Protein AF-A0AAE6ZFZ6-F1 (afdb_monomer)

Radius of gyration: 24.14 Å; Cα contacts (8 Å, |Δi|>4): 36; chains: 1; bounding box: 53×48×58 Å

pLDDT: mean 81.98, std 16.34, range [45.28, 98.0]

Secondary structure (DSSP, 8-state):
-----SHHHHHHHHHHHHT--------HHHHHHHHHPPP-S-HHHHHHHHHTT--SHHHHHHHHHHHHHHHS---HHHHHHT---

Structure (mmCIF, N/CA/C/O backbone):
data_AF-A0AAE6ZFZ6-F1
#
_entry.id   AF-A0AAE6ZFZ6-F1
#
loop_
_atom_site.group_PDB
_atom_site.id
_atom_site.type_symbol
_atom_site.label_atom_id
_atom_site.label_alt_id
_atom_site.label_comp_id
_atom_site.label_asym_id
_atom_site.label_entity_id
_atom_site.label_seq_id
_atom_site.pdbx_PDB_ins_code
_atom_site.Cartn_x
_atom_site.Cartn_y
_atom_site.Cartn_z
_atom_site.occupancy
_atom_site.B_iso_or_equiv
_atom_site.auth_seq_id
_atom_site.auth_comp_id
_atom_site.auth_asym_id
_atom_site.auth_atom_id
_atom_site.pdbx_PDB_model_num
ATOM 1 N N . MET A 1 1 ? 40.873 37.100 -34.327 1.00 45.28 1 MET A N 1
ATOM 2 C CA . MET A 1 1 ? 41.065 35.827 -33.597 1.00 45.28 1 MET A CA 1
ATOM 3 C C . MET A 1 1 ? 39.789 35.530 -32.819 1.00 45.28 1 MET A C 1
ATOM 5 O O . MET A 1 1 ? 39.618 36.035 -31.721 1.00 45.28 1 MET A O 1
ATOM 9 N N . PHE A 1 2 ? 38.842 34.806 -33.421 1.00 50.25 2 PHE A N 1
ATOM 10 C CA . PHE A 1 2 ? 37.595 34.422 -32.750 1.00 50.25 2 PHE A CA 1
ATOM 11 C C . PHE A 1 2 ? 37.814 33.091 -32.027 1.00 50.25 2 PHE A C 1
ATOM 13 O O . PHE A 1 2 ? 37.715 32.028 -32.636 1.00 50.25 2 PHE A O 1
ATOM 20 N N . GLY A 1 3 ? 38.134 33.150 -30.734 1.00 59.75 3 GLY A N 1
ATOM 21 C CA . GLY A 1 3 ? 38.103 31.988 -29.848 1.00 59.75 3 GLY A CA 1
ATOM 22 C C . GLY A 1 3 ? 36.654 31.567 -29.624 1.00 59.75 3 GLY A C 1
ATOM 23 O O . GLY A 1 3 ? 36.007 32.024 -28.686 1.00 59.75 3 GLY A O 1
ATOM 24 N N . ARG A 1 4 ? 36.101 30.760 -30.534 1.00 61.72 4 ARG A N 1
ATOM 25 C CA . ARG A 1 4 ? 34.734 30.241 -30.411 1.00 61.72 4 ARG A CA 1
ATOM 26 C C . ARG A 1 4 ? 34.742 29.194 -29.302 1.00 61.72 4 ARG A C 1
ATOM 28 O O . ARG A 1 4 ? 35.266 28.100 -29.481 1.00 61.72 4 ARG A O 1
ATOM 35 N N . SER A 1 5 ? 34.211 29.578 -28.144 1.00 64.69 5 SER A N 1
ATOM 36 C CA . SER A 1 5 ? 34.040 28.711 -26.981 1.00 64.69 5 SER A CA 1
ATOM 37 C C . SER A 1 5 ? 33.321 27.421 -27.394 1.00 64.69 5 SER A C 1
ATOM 39 O O . SER A 1 5 ? 32.187 27.469 -27.861 1.00 64.69 5 SER A O 1
ATOM 41 N N . LEU A 1 6 ? 34.000 26.279 -27.243 1.00 62.47 6 LEU A N 1
ATOM 42 C CA . LEU A 1 6 ? 33.489 24.916 -27.484 1.00 62.47 6 LEU A CA 1
ATOM 43 C C . LEU A 1 6 ? 32.487 24.451 -26.408 1.00 62.47 6 LEU A C 1
ATOM 45 O O . LEU A 1 6 ? 31.916 23.368 -26.504 1.00 62.47 6 LEU A O 1
ATOM 49 N N . PHE A 1 7 ? 32.242 25.289 -25.401 1.00 63.28 7 PHE A N 1
ATOM 50 C CA . PHE A 1 7 ? 31.395 25.010 -24.247 1.00 63.28 7 PHE A CA 1
ATOM 51 C C . PHE A 1 7 ? 29.928 24.628 -24.560 1.00 63.28 7 PHE A C 1
ATOM 53 O O . PHE A 1 7 ? 29.430 23.701 -23.922 1.00 63.28 7 PHE A O 1
ATOM 60 N N . PRO A 1 8 ? 29.215 25.233 -25.539 1.00 64.69 8 PRO A N 1
ATOM 61 C CA . PRO A 1 8 ? 27.823 24.861 -25.803 1.00 64.69 8 PRO A CA 1
ATOM 62 C C . PRO A 1 8 ? 27.686 23.482 -26.468 1.00 64.69 8 PRO A C 1
ATOM 64 O O . PRO A 1 8 ? 26.632 22.863 -26.355 1.00 64.69 8 PRO A O 1
ATOM 67 N N . LEU A 1 9 ? 28.743 22.960 -27.107 1.00 64.12 9 LEU A N 1
ATOM 68 C CA . LEU A 1 9 ? 28.726 21.625 -27.719 1.00 64.12 9 LEU A CA 1
ATOM 69 C C . LEU A 1 9 ? 28.789 20.501 -26.670 1.00 64.12 9 LEU A C 1
ATOM 71 O O . LEU A 1 9 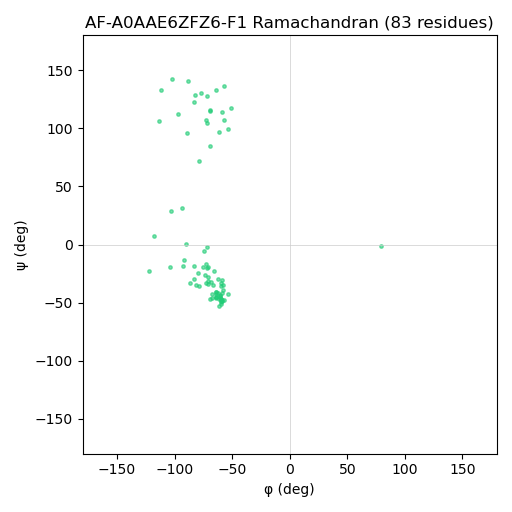? 28.290 19.405 -26.906 1.00 64.12 9 LEU A O 1
ATOM 75 N N . LEU A 1 10 ? 29.371 20.788 -25.502 1.00 66.00 10 LEU A N 1
ATOM 76 C CA . LEU A 1 10 ? 29.546 19.837 -24.401 1.00 66.00 10 LEU A CA 1
ATOM 77 C C . LEU A 1 10 ? 28.284 19.709 -23.525 1.00 66.00 10 LEU A C 1
ATOM 79 O O . LEU A 1 10 ? 28.123 18.718 -22.820 1.00 66.00 10 LEU A O 1
ATOM 83 N N . LEU A 1 11 ? 27.364 20.679 -23.594 1.00 65.94 11 LEU A N 1
ATOM 84 C CA . LEU A 1 11 ? 26.134 20.714 -22.787 1.00 65.94 11 LEU A CA 1
ATOM 85 C C . LEU A 1 11 ? 24.912 20.075 -23.472 1.00 65.94 11 LEU A C 1
ATOM 87 O O . LEU A 1 11 ? 23.961 19.701 -22.785 1.00 65.94 11 LEU A O 1
ATOM 91 N N . LEU A 1 12 ? 24.935 19.901 -24.799 1.00 67.31 12 LEU A N 1
ATOM 92 C CA . LEU A 1 12 ? 23.838 19.272 -25.553 1.00 67.31 12 LEU A CA 1
ATOM 93 C C . LEU A 1 12 ? 23.493 17.827 -25.112 1.00 67.31 12 LEU A C 1
ATOM 95 O O . LEU A 1 12 ? 22.303 17.521 -25.003 1.00 67.31 12 LEU A O 1
ATOM 99 N N . PRO A 1 13 ? 24.464 16.933 -24.822 1.00 69.81 13 PRO A N 1
ATOM 100 C CA . PRO A 1 13 ? 24.153 15.571 -24.386 1.00 69.81 13 PRO A CA 1
ATOM 101 C C . PRO A 1 13 ? 23.517 15.526 -22.988 1.00 69.81 13 PRO A C 1
ATOM 103 O O . PRO A 1 13 ? 22.656 14.687 -22.730 1.00 69.81 13 PRO A O 1
ATOM 106 N N . CYS A 1 14 ? 23.886 16.451 -22.093 1.00 65.31 14 CYS A N 1
ATOM 107 C CA . CYS A 1 14 ? 23.374 16.493 -20.719 1.00 65.31 14 CYS A CA 1
ATOM 108 C C . CYS A 1 14 ? 21.876 16.822 -20.650 1.00 65.31 14 CYS A C 1
ATOM 110 O O . CYS A 1 14 ? 21.164 16.281 -19.805 1.00 65.31 14 CYS A O 1
ATOM 112 N N . LEU A 1 15 ? 21.379 17.669 -21.556 1.00 67.38 15 LEU A N 1
ATOM 113 C CA . LEU A 1 15 ? 19.961 18.042 -21.594 1.00 67.38 15 LEU A CA 1
ATOM 114 C C . LEU A 1 15 ? 19.060 16.892 -22.070 1.00 67.38 15 LEU A C 1
ATOM 116 O O . LEU A 1 15 ? 17.937 16.767 -21.590 1.00 67.38 15 LEU A O 1
ATOM 120 N N . SER A 1 16 ? 19.559 16.016 -22.951 1.00 63.62 16 SER A N 1
ATOM 121 C CA . SER A 1 16 ? 18.783 14.870 -23.459 1.00 63.62 16 SER A CA 1
ATOM 122 C C . SER A 1 16 ? 18.572 13.787 -22.395 1.00 63.62 16 SER A C 1
ATOM 124 O O . SER A 1 16 ? 17.513 13.168 -22.341 1.00 63.62 16 SER A O 1
ATOM 126 N N . ILE A 1 17 ? 19.552 13.583 -21.506 1.00 66.88 17 ILE A N 1
ATOM 127 C CA . ILE A 1 17 ? 19.454 12.595 -20.417 1.00 66.88 17 ILE A CA 1
ATOM 128 C C . ILE A 1 17 ? 18.480 13.077 -19.329 1.00 66.88 17 ILE A C 1
ATOM 130 O O . ILE A 1 17 ? 17.761 12.269 -18.749 1.00 66.88 17 ILE A O 1
ATOM 134 N N . ALA A 1 18 ? 18.388 14.390 -19.092 1.00 64.38 18 ALA A N 1
ATOM 135 C CA . ALA A 1 18 ? 17.455 14.963 -18.118 1.00 64.38 18 ALA A CA 1
ATOM 136 C C . ALA A 1 18 ? 15.974 14.782 -18.508 1.00 64.38 18 ALA A C 1
ATOM 138 O O . ALA A 1 18 ? 15.104 14.803 -17.640 1.00 64.38 18 ALA A O 1
ATOM 139 N N . GLN A 1 19 ? 15.682 14.590 -19.799 1.00 67.38 19 GLN A N 1
ATOM 140 C CA . GLN A 1 19 ? 14.327 14.347 -20.300 1.00 67.38 19 GLN A CA 1
ATOM 141 C C . GLN A 1 19 ? 13.954 12.862 -20.358 1.00 67.38 19 GLN A C 1
ATOM 143 O O . GLN A 1 19 ? 12.831 12.546 -20.758 1.00 67.38 19 GLN A O 1
ATOM 148 N N . ALA A 1 20 ? 14.852 11.952 -19.955 1.00 68.50 20 ALA A N 1
ATOM 149 C CA . ALA A 1 20 ? 14.548 10.530 -19.865 1.00 68.50 20 ALA A CA 1
ATOM 150 C C . ALA A 1 20 ? 13.416 10.324 -18.850 1.00 68.50 20 ALA A C 1
ATOM 152 O O . ALA A 1 20 ? 13.613 10.322 -17.635 1.00 68.50 20 ALA A O 1
ATOM 153 N N . THR A 1 21 ? 12.195 10.214 -19.366 1.00 68.38 21 THR A N 1
ATOM 154 C CA . THR A 1 21 ? 10.996 10.044 -18.559 1.00 68.38 21 THR A CA 1
ATOM 155 C C . THR A 1 21 ? 11.077 8.65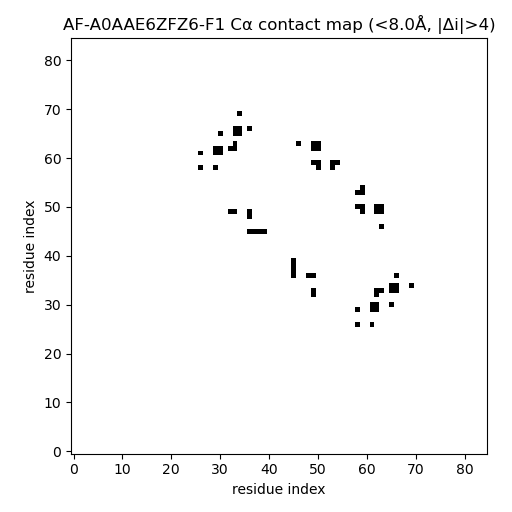5 -17.945 1.00 68.38 21 THR A C 1
ATOM 157 O O . THR A 1 21 ? 11.084 7.657 -18.667 1.00 68.38 21 THR A O 1
ATOM 160 N N . LEU A 1 22 ? 11.194 8.576 -16.618 1.00 72.06 22 LEU A N 1
ATOM 161 C CA . LEU A 1 22 ? 11.103 7.290 -15.937 1.00 72.06 22 LEU A CA 1
ATOM 162 C C . LEU A 1 22 ? 9.748 6.662 -16.290 1.00 72.06 22 LEU A C 1
ATOM 164 O O . LEU A 1 22 ? 8.741 7.378 -16.287 1.00 72.06 22 LEU A O 1
ATOM 168 N N . PRO A 1 23 ? 9.695 5.356 -16.602 1.00 75.69 23 PRO A N 1
ATOM 169 C CA . PRO A 1 23 ? 8.429 4.699 -16.875 1.00 75.69 23 PRO A CA 1
ATOM 170 C C . PRO A 1 23 ? 7.525 4.851 -15.648 1.00 75.69 23 PRO A C 1
ATOM 172 O O . PRO A 1 23 ? 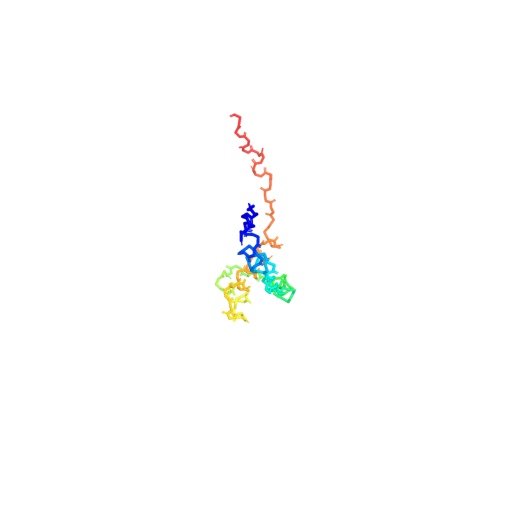7.826 4.340 -14.566 1.00 75.69 23 PRO A O 1
ATOM 175 N N . VAL A 1 24 ? 6.428 5.596 -15.809 1.00 82.81 24 VAL A N 1
ATOM 176 C CA . VAL A 1 24 ? 5.420 5.756 -14.762 1.00 82.81 24 VAL A CA 1
ATOM 177 C C . VAL A 1 24 ? 4.721 4.416 -14.613 1.00 82.81 24 VAL A C 1
ATOM 179 O O . VAL A 1 24 ? 4.077 3.927 -15.540 1.00 82.81 24 VAL A O 1
ATOM 182 N N . LYS A 1 25 ? 4.879 3.800 -13.445 1.00 89.94 25 LYS A N 1
ATOM 183 C CA . LYS A 1 25 ? 4.194 2.555 -13.132 1.00 89.94 25 LYS A CA 1
ATOM 184 C C . LYS A 1 25 ? 2.712 2.828 -12.900 1.00 89.94 25 LYS A C 1
ATOM 186 O O . LYS A 1 25 ? 2.361 3.671 -12.076 1.00 89.94 25 LYS A O 1
ATOM 191 N N . ASP A 1 26 ? 1.864 2.090 -13.606 1.00 93.62 26 ASP A N 1
ATOM 192 C CA . ASP A 1 26 ? 0.425 2.109 -13.379 1.00 93.62 26 ASP A CA 1
ATOM 193 C C . ASP A 1 26 ? 0.069 1.280 -12.132 1.00 93.62 26 ASP A C 1
ATOM 195 O O . ASP A 1 26 ? 0.513 0.140 -11.969 1.00 93.62 26 ASP A O 1
ATOM 199 N N . PHE A 1 27 ? -0.728 1.872 -11.242 1.00 95.88 27 PHE A N 1
ATOM 200 C CA . PHE A 1 27 ? -1.204 1.261 -10.003 1.00 95.88 27 PHE A CA 1
ATOM 201 C C . PHE A 1 27 ? -2.728 1.117 -9.950 1.00 95.88 27 PHE A C 1
ATOM 203 O O . PHE A 1 27 ? -3.251 0.727 -8.908 1.00 95.88 27 PHE A O 1
ATOM 210 N N . THR A 1 28 ? -3.468 1.390 -11.030 1.00 96.31 28 THR A N 1
ATOM 211 C CA . THR A 1 28 ? -4.941 1.357 -11.019 1.00 96.31 28 THR A CA 1
ATOM 212 C C . THR A 1 28 ? -5.497 0.026 -10.505 1.00 96.31 28 THR A C 1
ATOM 214 O O . THR A 1 28 ? -6.411 0.014 -9.674 1.00 96.31 28 THR A O 1
ATOM 217 N N . THR A 1 29 ? -4.922 -1.103 -10.927 1.00 95.69 29 THR A N 1
ATOM 218 C CA . THR A 1 29 ? -5.321 -2.429 -10.432 1.00 95.69 29 THR A CA 1
ATOM 219 C C . THR A 1 29 ? -4.968 -2.612 -8.958 1.00 95.69 29 THR A C 1
ATOM 221 O O . THR A 1 29 ? -5.813 -3.057 -8.181 1.00 95.69 29 THR A O 1
ATOM 224 N N . THR A 1 30 ? -3.752 -2.232 -8.559 1.00 96.75 30 THR A N 1
ATOM 225 C CA . THR A 1 30 ? -3.272 -2.341 -7.175 1.00 96.75 30 THR A CA 1
ATOM 226 C C . THR A 1 30 ? -4.161 -1.568 -6.212 1.00 96.75 30 THR A C 1
ATOM 228 O O . THR A 1 30 ? -4.603 -2.109 -5.198 1.00 96.75 30 THR A O 1
ATOM 231 N N . ASP A 1 31 ? -4.480 -0.327 -6.566 1.00 97.31 31 ASP A N 1
ATOM 232 C CA . ASP A 1 31 ? -5.335 0.559 -5.790 1.00 97.31 31 ASP A CA 1
ATOM 233 C C . ASP A 1 31 ? -6.763 0.012 -5.679 1.00 97.31 31 ASP A C 1
ATOM 235 O O . ASP A 1 31 ? -7.377 0.088 -4.616 1.00 97.31 31 ASP A O 1
ATOM 239 N N . SER A 1 32 ? -7.297 -0.546 -6.770 1.00 96.25 32 SER A N 1
ATOM 240 C CA . SER A 1 32 ? -8.648 -1.116 -6.791 1.00 96.25 32 SER A CA 1
ATOM 241 C C . SER A 1 32 ? -8.756 -2.318 -5.856 1.00 96.25 32 SER A C 1
ATOM 243 O O . SER A 1 32 ? -9.674 -2.376 -5.048 1.00 96.25 32 SER A O 1
ATOM 245 N N . VAL A 1 33 ? -7.782 -3.231 -5.905 1.00 96.25 33 VAL A N 1
ATOM 246 C CA . VAL A 1 33 ? -7.724 -4.405 -5.020 1.00 96.25 33 VAL A CA 1
ATOM 247 C C . VAL A 1 33 ? -7.546 -3.986 -3.564 1.00 96.25 33 VAL A C 1
ATOM 249 O O . VAL A 1 33 ? -8.235 -4.498 -2.688 1.00 96.25 33 VAL A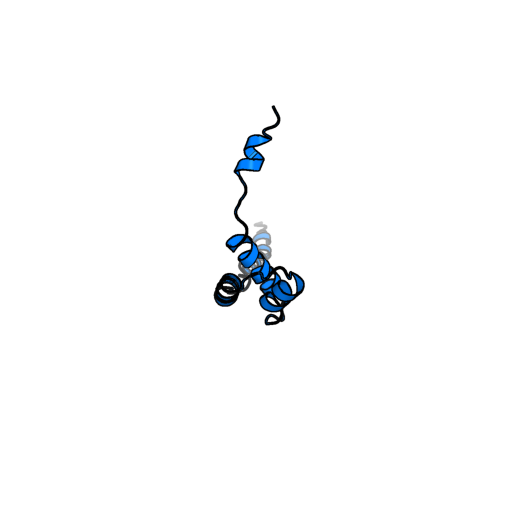 O 1
ATOM 252 N N . ALA A 1 34 ? -6.647 -3.042 -3.283 1.00 97.12 34 ALA A N 1
ATOM 253 C CA . ALA A 1 34 ? -6.388 -2.603 -1.915 1.00 97.12 34 ALA A CA 1
ATOM 254 C C . ALA A 1 34 ? -7.648 -2.053 -1.224 1.00 97.12 34 ALA A C 1
ATOM 256 O O . ALA A 1 34 ? -7.803 -2.217 -0.021 1.00 97.12 34 ALA A O 1
ATOM 257 N N . ARG A 1 35 ? -8.583 -1.451 -1.965 1.00 96.75 35 ARG A N 1
ATOM 258 C CA . ARG A 1 35 ? -9.842 -0.934 -1.400 1.00 96.75 35 ARG A CA 1
ATOM 259 C C . ARG A 1 35 ? -10.869 -2.020 -1.072 1.00 96.75 35 ARG A C 1
ATOM 261 O O . ARG A 1 35 ? -11.777 -1.754 -0.295 1.00 96.75 35 ARG A O 1
ATOM 268 N N . THR A 1 36 ? -10.752 -3.223 -1.637 1.00 96.31 36 THR A N 1
ATOM 269 C CA . TH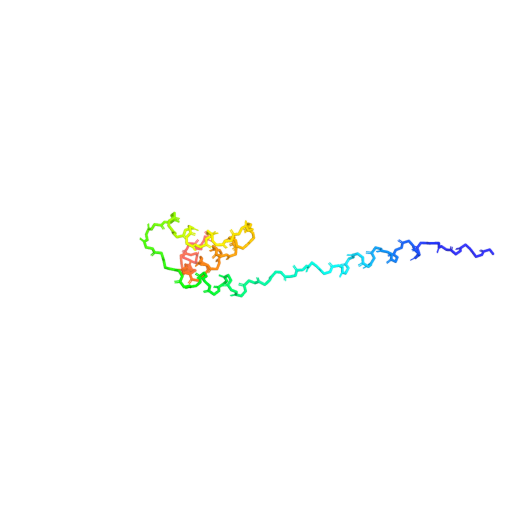R A 1 36 ? -11.728 -4.305 -1.409 1.00 96.31 36 THR A CA 1
ATOM 270 C C . THR A 1 36 ? -11.368 -5.219 -0.243 1.00 96.31 36 THR A C 1
ATOM 272 O O . THR A 1 36 ? -12.192 -6.027 0.173 1.00 96.31 36 THR A O 1
ATOM 275 N N . VAL A 1 37 ? -10.136 -5.149 0.265 1.00 95.94 37 VAL A N 1
ATOM 276 C CA . VAL A 1 37 ? -9.666 -6.026 1.345 1.00 95.94 37 VAL A CA 1
ATOM 277 C C . VAL A 1 37 ? -10.128 -5.482 2.699 1.00 95.94 37 VAL A C 1
ATOM 279 O O . VAL A 1 37 ? -9.887 -4.321 3.021 1.00 95.94 37 VAL A O 1
ATOM 282 N N . SER A 1 38 ? -10.759 -6.319 3.523 1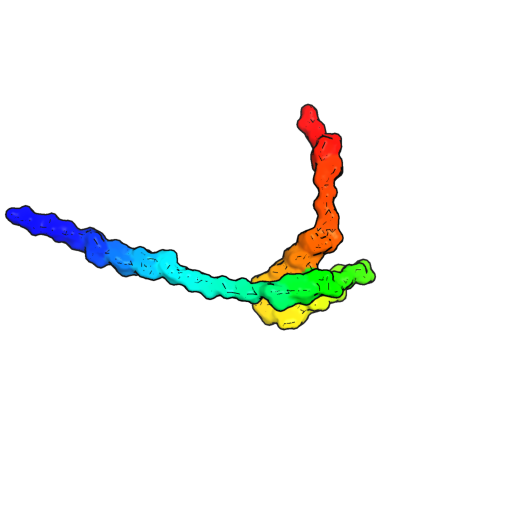.00 93.44 38 SER A N 1
ATOM 283 C CA . SER A 1 38 ? -11.207 -5.955 4.875 1.00 93.44 38 SER A CA 1
ATOM 284 C C . SER A 1 38 ? -10.269 -6.505 5.952 1.00 93.44 38 SER A C 1
ATOM 286 O O . SER A 1 38 ? -9.784 -7.632 5.857 1.00 93.44 38 SER A O 1
ATOM 288 N N . CYS A 1 39 ? -10.037 -5.730 7.016 1.00 92.19 39 CYS A N 1
ATOM 289 C CA . CYS A 1 39 ? -9.277 -6.206 8.171 1.00 92.19 39 CYS A CA 1
ATOM 290 C C . CYS A 1 39 ? -10.182 -6.998 9.122 1.00 92.19 39 CYS A C 1
ATOM 292 O O . CYS A 1 39 ? -11.161 -6.469 9.640 1.00 92.19 39 CYS A O 1
ATOM 294 N N . HIS A 1 40 ? -9.807 -8.247 9.395 1.00 92.19 40 HIS A N 1
ATOM 295 C CA . HIS A 1 40 ? -10.520 -9.151 10.305 1.00 92.19 40 HIS A CA 1
ATOM 296 C C . HIS A 1 40 ? -9.813 -9.285 11.667 1.00 92.19 40 HIS A C 1
ATOM 298 O O . HIS A 1 40 ? -9.862 -10.336 12.297 1.00 92.19 40 HIS A O 1
ATOM 304 N N . GLY A 1 41 ? -9.087 -8.246 12.099 1.00 92.19 41 GLY A N 1
ATOM 305 C CA . GLY A 1 41 ? -8.318 -8.249 13.351 1.00 92.19 41 GLY A CA 1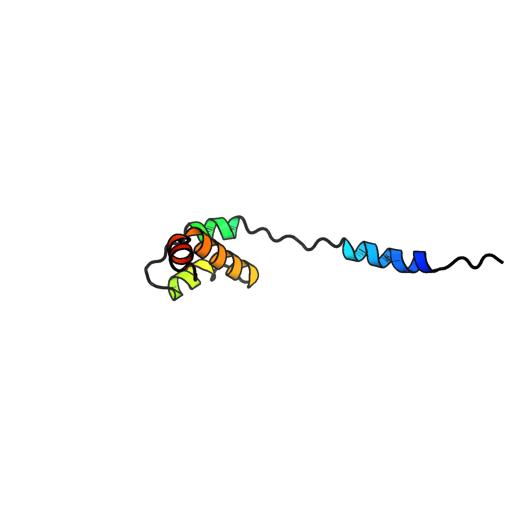
ATOM 306 C C . GLY A 1 41 ? -6.963 -8.968 13.287 1.00 92.19 41 GLY A C 1
ATOM 307 O O . GLY A 1 41 ? -6.227 -8.955 14.269 1.00 92.19 41 GLY A O 1
ATOM 308 N N . ASP A 1 42 ? -6.597 -9.544 12.138 1.00 95.50 42 ASP A N 1
ATOM 309 C CA . ASP A 1 42 ? -5.295 -10.178 11.905 1.00 95.50 42 ASP A CA 1
ATOM 310 C C . ASP A 1 42 ? -4.484 -9.401 10.858 1.00 95.50 42 ASP A C 1
ATOM 312 O O . ASP A 1 42 ? -4.746 -9.456 9.653 1.00 95.50 42 ASP A O 1
ATOM 316 N N . LEU A 1 43 ? -3.459 -8.688 11.333 1.00 94.31 43 LEU A N 1
ATOM 317 C CA . LEU A 1 43 ? -2.576 -7.890 10.484 1.00 94.31 43 LEU A CA 1
ATOM 318 C C . LEU A 1 43 ? -1.644 -8.733 9.607 1.00 94.31 43 LEU A C 1
ATOM 320 O O . LEU A 1 43 ? -1.265 -8.268 8.531 1.00 94.31 43 LEU A O 1
ATOM 324 N N . ARG A 1 44 ? -1.267 -9.955 10.014 1.00 96.19 44 ARG A N 1
ATOM 325 C CA . ARG A 1 44 ? -0.439 -10.826 9.161 1.00 96.19 44 ARG A CA 1
ATOM 326 C C . ARG A 1 44 ? -1.249 -11.282 7.967 1.00 96.19 44 ARG A C 1
ATOM 328 O O . ARG A 1 44 ? -0.775 -11.166 6.839 1.00 96.19 44 ARG A O 1
ATOM 335 N N . ARG A 1 45 ? -2.480 -11.731 8.217 1.00 96.69 45 ARG A N 1
ATOM 336 C CA . ARG A 1 45 ? -3.413 -12.115 7.160 1.00 96.69 45 ARG A CA 1
ATOM 337 C C . ARG A 1 45 ? -3.705 -10.944 6.225 1.00 96.69 45 ARG A C 1
ATOM 339 O O . ARG A 1 45 ? -3.588 -11.103 5.016 1.00 96.69 45 ARG A O 1
ATOM 346 N N . LEU A 1 46 ? -3.989 -9.762 6.773 1.00 96.75 46 LEU A N 1
ATOM 347 C CA . LEU A 1 46 ? -4.197 -8.548 5.980 1.00 96.75 46 LEU A CA 1
ATOM 348 C C . LEU A 1 46 ? -2.984 -8.224 5.095 1.00 96.75 46 LEU A C 1
ATOM 350 O O . LEU A 1 46 ? -3.126 -7.971 3.901 1.00 96.75 46 LEU A O 1
ATOM 354 N N . THR A 1 47 ? -1.782 -8.253 5.672 1.00 96.94 47 THR A N 1
ATOM 355 C CA . THR A 1 47 ? -0.541 -7.976 4.935 1.00 96.94 47 THR A CA 1
ATOM 356 C C . THR A 1 47 ? -0.334 -8.999 3.823 1.00 96.94 47 THR A C 1
ATOM 358 O O . THR A 1 47 ? 0.037 -8.628 2.712 1.00 96.94 47 THR A O 1
ATOM 361 N N . HIS A 1 48 ? -0.607 -10.276 4.095 1.00 97.31 48 HIS A N 1
ATOM 362 C CA . HIS A 1 48 ? -0.533 -11.338 3.100 1.00 97.31 48 HIS A CA 1
ATOM 363 C C . HIS A 1 48 ? -1.516 -11.089 1.946 1.00 97.31 48 HIS A C 1
ATOM 365 O O . HIS A 1 48 ? -1.096 -11.013 0.796 1.00 97.31 48 HIS A O 1
ATOM 371 N N . GLU A 1 49 ? -2.801 -10.871 2.239 1.00 96.94 49 GLU A N 1
ATOM 372 C CA . GLU A 1 49 ? -3.839 -10.599 1.231 1.00 96.94 49 GLU A CA 1
ATOM 373 C C . GLU A 1 49 ? -3.514 -9.364 0.365 1.00 96.94 49 GLU A C 1
ATOM 375 O O . GLU A 1 49 ? -3.778 -9.358 -0.839 1.00 96.94 49 GLU A O 1
ATOM 380 N N . LEU A 1 50 ? -2.883 -8.339 0.948 1.00 97.19 50 LEU A N 1
ATOM 381 C CA . LEU A 1 50 ? -2.490 -7.119 0.238 1.00 97.19 50 LEU A CA 1
ATOM 382 C C . LEU A 1 50 ? -1.208 -7.255 -0.591 1.00 97.19 50 LEU A C 1
ATOM 384 O O . LEU A 1 50 ? -1.025 -6.472 -1.521 1.00 97.19 50 LEU A O 1
ATOM 388 N N . THR A 1 51 ? -0.298 -8.179 -0.267 1.00 97.50 51 THR A N 1
ATOM 389 C CA . THR A 1 51 ? 1.071 -8.152 -0.823 1.00 97.50 51 THR A CA 1
ATOM 390 C C . THR A 1 51 ? 1.500 -9.404 -1.574 1.00 97.50 51 THR A C 1
ATOM 392 O O . THR A 1 51 ? 2.383 -9.295 -2.425 1.00 97.50 51 THR A O 1
ATOM 395 N N . ASP A 1 52 ? 0.880 -10.557 -1.318 1.00 97.25 52 ASP A N 1
ATOM 396 C CA . ASP A 1 52 ? 1.303 -11.854 -1.864 1.00 97.25 52 ASP A CA 1
ATOM 397 C C . ASP A 1 52 ? 1.290 -11.882 -3.401 1.00 97.25 52 ASP A C 1
ATOM 399 O O . ASP A 1 52 ? 2.197 -12.398 -4.050 1.00 97.25 52 ASP A O 1
ATOM 403 N N . ARG A 1 53 ? 0.316 -11.197 -4.010 1.00 95.00 53 ARG A N 1
ATOM 404 C CA . ARG A 1 53 ? 0.156 -11.156 -5.471 1.00 95.00 53 ARG A CA 1
ATOM 405 C C . ARG A 1 53 ? 1.162 -10.278 -6.218 1.00 95.00 53 ARG A C 1
ATOM 407 O O . ARG A 1 53 ? 1.133 -10.240 -7.447 1.00 95.00 53 ARG A O 1
ATOM 414 N N . TYR A 1 54 ? 2.009 -9.538 -5.508 1.00 96.06 54 TYR A N 1
ATOM 415 C CA . TYR A 1 54 ? 2.991 -8.645 -6.111 1.00 96.06 54 TYR A CA 1
ATOM 416 C C . TYR A 1 54 ? 4.395 -9.175 -5.861 1.00 96.06 54 TYR A C 1
ATOM 418 O O . TYR A 1 54 ? 4.755 -9.504 -4.737 1.00 96.06 54 TYR A O 1
ATOM 426 N N . GLN A 1 55 ? 5.223 -9.211 -6.900 1.00 94.75 55 GLN A N 1
ATOM 427 C CA . GLN A 1 55 ? 6.628 -9.599 -6.751 1.00 94.75 55 GLN A CA 1
ATOM 428 C C . GLN A 1 55 ? 7.503 -8.405 -6.371 1.00 94.75 55 GLN A C 1
ATOM 430 O O . GLN A 1 55 ? 8.461 -8.537 -5.612 1.00 94.75 55 GLN A O 1
ATOM 435 N N . ASP A 1 56 ? 7.153 -7.215 -6.857 1.00 95.19 56 ASP A N 1
ATOM 436 C CA . ASP A 1 56 ? 7.968 -6.030 -6.657 1.00 95.19 56 ASP A CA 1
ATOM 437 C C . ASP A 1 56 ? 7.616 -5.280 -5.355 1.00 95.19 56 ASP A C 1
ATOM 439 O O . ASP A 1 56 ? 6.434 -5.130 -5.019 1.00 95.19 56 ASP A O 1
ATOM 443 N N . PRO A 1 57 ? 8.620 -4.748 -4.632 1.00 96.12 57 PRO A N 1
ATOM 444 C CA . PRO A 1 57 ? 8.393 -4.014 -3.388 1.00 96.12 57 PRO A CA 1
ATOM 445 C C . PRO A 1 57 ? 7.509 -2.772 -3.547 1.00 96.12 57 PRO A C 1
ATOM 447 O O . PRO A 1 57 ? 6.756 -2.434 -2.639 1.00 96.12 57 PRO A O 1
ATOM 450 N N . LEU A 1 58 ? 7.574 -2.093 -4.695 1.00 96.00 58 LEU A N 1
ATOM 451 C CA . LEU A 1 58 ? 6.862 -0.835 -4.908 1.00 96.00 58 LEU A CA 1
ATOM 452 C C . LEU A 1 58 ? 5.339 -1.045 -4.938 1.00 96.00 58 LEU A C 1
ATOM 454 O O . LEU A 1 58 ? 4.603 -0.299 -4.295 1.00 96.00 58 LEU A O 1
ATOM 458 N N . SER A 1 59 ? 4.866 -2.093 -5.615 1.00 96.62 59 SER A N 1
ATOM 459 C CA . SER A 1 59 ? 3.453 -2.491 -5.627 1.00 96.62 59 SER A CA 1
ATOM 460 C C . SER A 1 59 ? 2.968 -2.926 -4.249 1.00 96.62 59 SER A C 1
ATOM 462 O O . SER A 1 59 ? 1.869 -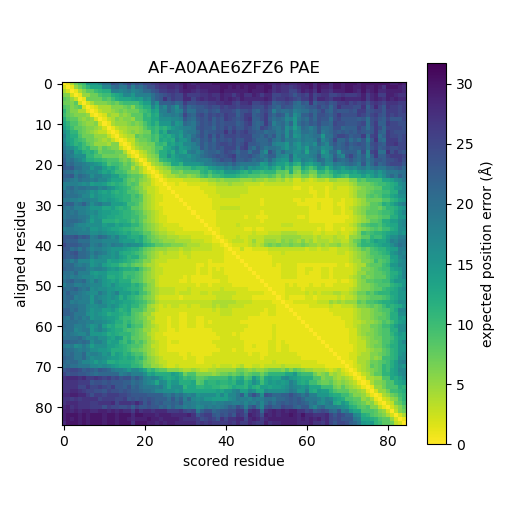2.543 -3.852 1.00 96.62 59 SER A O 1
ATOM 464 N N . LYS A 1 60 ? 3.789 -3.675 -3.493 1.00 97.94 60 LYS A N 1
ATOM 465 C CA . LYS A 1 60 ? 3.463 -4.068 -2.110 1.00 97.94 60 LYS A CA 1
ATOM 466 C C . LYS A 1 60 ? 3.255 -2.838 -1.230 1.00 97.94 60 LYS A C 1
ATOM 468 O O . LYS A 1 60 ? 2.228 -2.717 -0.565 1.00 97.94 60 LYS A O 1
ATOM 473 N N . THR A 1 61 ? 4.191 -1.892 -1.286 1.00 97.62 61 THR A N 1
ATOM 474 C CA . THR A 1 61 ? 4.107 -0.626 -0.548 1.00 97.62 61 THR A CA 1
ATOM 475 C C . THR A 1 61 ? 2.879 0.180 -0.960 1.00 97.62 61 THR A C 1
ATOM 477 O O . THR A 1 61 ? 2.163 0.685 -0.096 1.00 97.62 61 THR A O 1
ATOM 480 N N . ARG A 1 62 ? 2.586 0.268 -2.265 1.00 97.31 62 ARG A N 1
ATOM 481 C CA . ARG A 1 62 ? 1.404 0.975 -2.771 1.00 97.31 62 ARG A CA 1
ATOM 482 C C . ARG A 1 62 ? 0.104 0.366 -2.246 1.00 97.31 62 ARG A C 1
ATOM 484 O O . ARG A 1 62 ? -0.756 1.116 -1.793 1.00 97.31 62 ARG A O 1
ATOM 491 N N . ALA A 1 63 ? -0.026 -0.961 -2.268 1.00 98.00 63 ALA A N 1
ATOM 492 C CA . ALA A 1 63 ? -1.214 -1.655 -1.776 1.00 98.00 63 ALA A CA 1
ATOM 493 C C . ALA A 1 63 ? -1.470 -1.367 -0.288 1.00 98.00 63 ALA A C 1
ATOM 495 O O . ALA A 1 63 ? -2.584 -0.997 0.084 1.00 98.00 63 ALA A O 1
ATOM 496 N N . LEU A 1 64 ? -0.429 -1.459 0.548 1.00 97.81 64 LEU A N 1
ATOM 497 C CA . LEU A 1 64 ? -0.520 -1.140 1.977 1.00 97.81 64 LEU A CA 1
ATOM 498 C C . LEU A 1 64 ? -0.908 0.324 2.208 1.00 97.81 64 LEU A C 1
ATOM 500 O O . LEU A 1 64 ? -1.812 0.604 2.993 1.00 97.81 64 LEU A O 1
ATOM 504 N N . PHE A 1 65 ? -0.262 1.256 1.502 1.00 97.12 65 PHE A N 1
ATOM 505 C CA . PHE A 1 65 ? -0.548 2.685 1.619 1.00 97.12 65 PHE A CA 1
ATOM 506 C C . PHE A 1 65 ? -2.005 3.010 1.280 1.00 97.12 65 PHE A C 1
ATOM 508 O O . PHE A 1 65 ? -2.674 3.703 2.043 1.00 97.12 65 PHE A O 1
ATOM 515 N N . VAL A 1 66 ? -2.509 2.493 0.156 1.00 97.56 66 VAL A N 1
ATOM 516 C CA . VAL A 1 66 ? -3.896 2.730 -0.266 1.00 97.56 66 VAL A CA 1
ATOM 517 C C . VAL A 1 66 ? -4.876 2.135 0.733 1.00 97.56 66 VAL A C 1
ATOM 519 O O . VAL A 1 66 ? -5.849 2.801 1.079 1.00 97.56 66 VAL A O 1
ATOM 52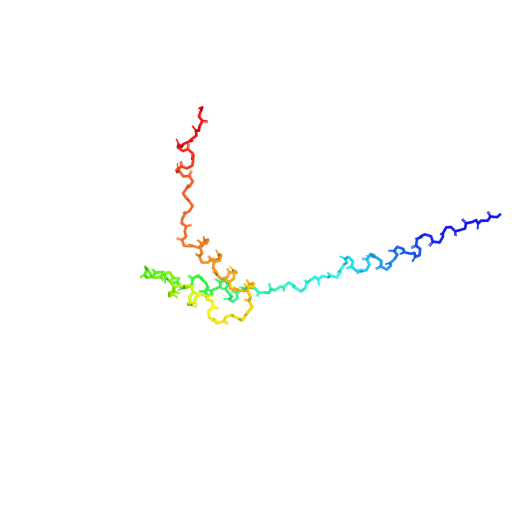2 N N . TRP A 1 67 ? -4.615 0.921 1.223 1.00 97.19 67 TRP A N 1
ATOM 523 C CA . TRP A 1 67 ? -5.467 0.298 2.230 1.00 97.19 67 TRP A CA 1
ATOM 524 C C . TRP A 1 67 ? -5.539 1.153 3.501 1.00 97.19 67 TRP A C 1
ATOM 526 O O . TRP A 1 67 ? -6.634 1.462 3.967 1.00 97.19 67 TRP A O 1
ATOM 536 N N . VAL A 1 68 ? -4.389 1.601 4.017 1.00 95.12 68 VAL A N 1
ATOM 537 C CA . VAL A 1 68 ? -4.304 2.469 5.203 1.00 95.12 68 VAL A CA 1
ATOM 538 C C . VAL A 1 68 ? -5.055 3.779 4.978 1.00 95.12 68 VAL A C 1
ATOM 540 O O . VAL A 1 68 ? -5.914 4.135 5.780 1.00 95.12 68 VAL A O 1
ATOM 543 N N . ALA A 1 69 ? -4.777 4.469 3.872 1.00 94.50 69 ALA A N 1
ATOM 544 C CA . ALA A 1 69 ? -5.411 5.743 3.549 1.00 94.50 69 ALA A CA 1
ATOM 545 C C . ALA A 1 69 ? -6.932 5.618 3.357 1.00 94.50 69 ALA A C 1
ATOM 547 O O . ALA A 1 69 ? -7.663 6.571 3.609 1.00 94.50 69 ALA A O 1
ATOM 548 N N . HIS A 1 70 ? -7.409 4.457 2.903 1.00 94.25 70 HIS A N 1
ATOM 549 C CA . HIS A 1 70 ? -8.831 4.203 2.703 1.00 94.25 70 HIS A CA 1
ATOM 550 C C . HIS A 1 70 ? -9.566 3.814 3.995 1.00 94.25 70 HIS A C 1
ATOM 552 O O . HIS A 1 70 ? -10.727 4.176 4.157 1.00 94.25 70 HIS A O 1
ATOM 558 N N . ASN A 1 71 ? -8.910 3.083 4.902 1.00 92.00 71 ASN A N 1
ATOM 559 C CA . ASN A 1 71 ? -9.568 2.463 6.057 1.00 92.00 71 ASN A CA 1
ATOM 560 C C . ASN A 1 71 ? -9.318 3.183 7.389 1.00 92.00 71 ASN A C 1
ATOM 562 O O . ASN A 1 71 ? -10.075 2.976 8.337 1.00 92.00 71 ASN A O 1
ATOM 566 N N . ILE A 1 72 ? -8.276 4.011 7.499 1.00 86.44 72 ILE A N 1
ATOM 567 C CA . ILE A 1 72 ? -7.980 4.741 8.735 1.00 86.44 72 ILE A CA 1
ATOM 568 C C . ILE A 1 72 ? -8.547 6.155 8.637 1.00 86.44 72 ILE A C 1
ATOM 570 O O . ILE A 1 72 ? -8.078 6.984 7.858 1.00 86.44 72 ILE A O 1
ATOM 574 N N . ALA A 1 73 ? -9.559 6.438 9.459 1.00 78.50 73 ALA A N 1
ATOM 575 C CA . ALA A 1 73 ? -10.104 7.780 9.589 1.00 78.50 73 ALA A CA 1
ATOM 576 C C . ALA A 1 73 ? -9.042 8.733 10.156 1.00 78.50 73 ALA A C 1
ATOM 578 O O . ALA A 1 73 ? -8.379 8.436 11.149 1.00 78.50 73 ALA A O 1
ATOM 579 N N . TYR A 1 74 ? -8.902 9.900 9.531 1.00 69.38 74 TYR A N 1
ATOM 580 C CA . TYR A 1 74 ? -7.976 10.925 9.989 1.00 69.38 74 TYR A CA 1
ATOM 581 C C . TYR A 1 74 ? -8.508 11.582 11.273 1.00 69.38 74 TYR A C 1
ATOM 583 O O . TYR A 1 74 ? -9.465 12.360 11.229 1.00 69.38 74 TYR A O 1
ATOM 591 N N . ASP A 1 75 ? -7.903 11.280 12.425 1.00 67.56 75 ASP A N 1
ATOM 592 C CA . ASP A 1 75 ? -8.256 11.906 13.707 1.00 67.56 75 ASP A CA 1
ATOM 593 C C . ASP A 1 75 ? -7.640 13.310 13.841 1.00 67.56 75 ASP A C 1
ATOM 595 O O . ASP A 1 75 ? -6.705 13.564 14.600 1.00 67.56 75 ASP A O 1
ATOM 599 N N . TYR A 1 76 ? -8.186 14.261 13.083 1.00 70.19 76 TYR A N 1
ATOM 600 C CA . TYR A 1 76 ? -7.795 15.671 13.176 1.00 70.19 76 TYR A CA 1
ATOM 601 C C . TYR A 1 76 ? -8.273 16.345 14.471 1.00 70.19 76 TYR A C 1
ATOM 603 O O . TYR A 1 76 ? -7.777 17.410 14.847 1.00 70.19 76 TYR A O 1
ATOM 611 N N . LYS A 1 77 ? -9.268 15.759 15.148 1.00 65.44 77 LYS A N 1
ATOM 612 C CA . LYS A 1 77 ? -9.897 16.355 16.332 1.00 65.44 77 LYS A CA 1
ATOM 613 C C . LYS A 1 77 ? -9.031 16.167 17.574 1.00 65.44 77 LYS A C 1
ATOM 615 O O . LYS A 1 77 ? -8.981 17.085 18.391 1.00 65.44 77 LYS A O 1
ATOM 620 N N . GLY A 1 78 ? -8.327 15.040 17.702 1.00 61.19 78 GLY A N 1
ATOM 621 C CA . GLY A 1 78 ? -7.327 14.838 18.754 1.00 61.19 78 GLY A CA 1
ATOM 622 C C . GLY A 1 78 ? -6.181 15.854 18.679 1.00 61.19 78 GLY A C 1
ATOM 623 O O . GLY A 1 78 ? -5.844 16.474 19.686 1.00 61.19 78 GLY A O 1
ATOM 624 N N . TYR A 1 79 ? -5.664 16.111 17.472 1.00 60.41 79 TYR A N 1
ATOM 625 C CA . TYR A 1 79 ? -4.528 17.014 17.246 1.00 60.41 79 TYR A CA 1
ATOM 626 C C . TYR A 1 79 ? -4.825 18.475 17.627 1.00 60.41 79 TYR A C 1
ATOM 628 O O . TYR A 1 79 ? -4.046 19.107 18.338 1.00 60.41 79 TYR A O 1
ATOM 636 N N . ASN A 1 80 ? -5.989 19.004 17.232 1.00 58.28 80 ASN A N 1
ATOM 637 C CA . ASN A 1 80 ? -6.381 20.382 17.564 1.00 58.28 80 ASN A CA 1
ATOM 638 C C . ASN A 1 80 ? -6.770 20.573 19.041 1.00 58.28 80 ASN A C 1
ATOM 640 O O . ASN A 1 80 ? -6.837 21.708 19.512 1.00 58.28 80 ASN A O 1
ATOM 644 N N . ARG A 1 81 ? -7.050 19.490 19.779 1.00 56.66 81 ARG A N 1
ATOM 645 C CA . ARG A 1 81 ? -7.446 19.559 21.195 1.00 56.66 81 ARG A CA 1
ATOM 646 C C . ARG A 1 81 ? -6.246 19.661 22.132 1.00 56.66 81 ARG A C 1
ATOM 648 O O . ARG A 1 81 ? -6.355 20.296 23.174 1.00 56.66 81 ARG A O 1
ATOM 655 N N . THR A 1 82 ? -5.106 19.095 21.744 1.00 58.19 82 THR A N 1
ATOM 656 C CA . THR A 1 82 ? -3.813 19.274 22.420 1.00 58.19 82 THR A CA 1
ATOM 657 C C . THR A 1 82 ? -3.000 20.405 21.798 1.00 58.19 82 THR A C 1
ATOM 659 O O . THR A 1 82 ? -1.775 20.335 21.792 1.00 58.19 82 THR A O 1
ATOM 662 N N . GLY A 1 83 ? -3.663 21.439 21.264 1.00 55.62 83 GLY A N 1
ATOM 663 C CA . GLY A 1 83 ? -3.002 22.691 20.920 1.00 55.62 83 GLY A CA 1
ATOM 664 C C . GLY A 1 83 ? -2.251 23.199 22.146 1.00 55.62 83 GLY A C 1
ATOM 665 O O . GLY A 1 83 ? -2.861 23.738 23.067 1.00 55.62 83 GLY A O 1
ATOM 666 N N . ILE A 1 84 ? -0.944 22.944 22.169 1.00 59.19 84 ILE A N 1
ATOM 667 C CA . ILE A 1 84 ? -0.003 23.483 23.138 1.00 59.19 84 ILE A CA 1
ATOM 668 C C . ILE A 1 84 ? -0.141 25.002 23.025 1.00 59.19 84 ILE A C 1
ATOM 670 O O . ILE A 1 84 ? 0.215 25.590 22.002 1.00 59.19 84 ILE A O 1
ATOM 674 N N . ARG A 1 85 ? -0.772 25.596 24.038 1.00 50.44 85 ARG A N 1
ATOM 675 C CA . ARG A 1 85 ? -0.608 27.005 24.384 1.00 50.44 85 ARG A CA 1
ATOM 676 C C . ARG A 1 85 ? 0.657 27.152 25.207 1.00 50.44 85 ARG A C 1
ATOM 678 O O . ARG A 1 85 ? 0.915 26.233 26.017 1.00 50.44 85 ARG A O 1
#

Foldseek 3Di:
DDPPDCVVVVCVVVVVVVPPDDPDDDCPVLLVQLLPDDDPPDPVVSLCSSAVPDPDPVSSVVSVVSNCVNPDDDPPVVVVVPPPD

Nearest PDB structures (foldseek):
  4ng2-assembly2_G  TM=6.702E-01  e=2.831E+00  Pseudomonas aeruginosa PAO1

Sequence (85 aa):
MFGRSLFPLLLLPCLSIAQATLPVKDFTTTDSVARTVSCHGDLRRLTHELTDRYQDPLSKTRALFVWVAHNIAYDYKGYNRTGIR

Organism: NCBI:txid2725414

Solvent-accessible surface area (backbone atoms only — not comparable to full-atom values): 5482 Å² total; per-residue (Å²): 136,85,82,75,76,67,64,70,72,70,50,57,66,59,59,59,62,73,64,61,74,73,85,80,80,86,50,69,68,49,51,56,54,23,69,72,65,75,82,81,88,44,68,67,60,42,51,44,77,53,26,69,92,44,91,52,69,67,58,27,51,48,13,50,50,45,28,47,68,72,71,53,79,83,69,61,66,65,59,67,69,65,60,80,124

Mean predicted aligned error: 11.59 Å